Protein AF-A0A538U4P3-F1 (afdb_monomer_lite)

pLDDT: mean 78.27, std 18.74, range [28.69, 96.06]

Foldseek 3Di:
DDPDPPDDDFAEEEAADDDDDVVVVVDDHQYQDDPDPPPPPPDDRPDADAFGKYWHFPCRLQQCPAPVHGADAPVLVVLLVVLVVLVVQCVVCPVPPVSNVVSCVVDDPVVVVVSVVNNSSSLSRLLSLQVVVDAAPDDDPNGIGIHGAHRVRRCCSRPNPRSDHDDDPVVVVVVVD

Organism: Eiseniibacteriota bacterium (NCBI:txid2212470)

Radius of gyration: 17.99 Å; chains: 1; bounding box: 44×42×48 Å

Secondary structure (DSSP, 8-state):
----S-SS---EEEE-SSS--GGGGT---EE---SS----S-PPPPSS--SEEEEEEHHHHTTTSSSSPSS--HHHHHHHHHHHHHHHHHHHGGG-HHHHHHHHTTS-HHHHHHHHHHHHHHHHHHHHHHHTTS--SEEETTTEEEEEE-HHHHHHHHHSS----PPPHHHHHHHT-

Structure (mmCIF, N/CA/C/O backbone):
data_AF-A0A538U4P3-F1
#
_entry.id   AF-A0A538U4P3-F1
#
loop_
_atom_site.group_PDB
_atom_site.id
_atom_site.type_symbol
_atom_site.label_atom_id
_atom_site.label_alt_id
_atom_site.label_comp_id
_atom_site.label_asym_id
_atom_site.label_entity_id
_atom_site.label_seq_id
_atom_site.pdbx_PDB_ins_code
_atom_site.Cartn_x
_atom_site.Cartn_y
_atom_site.Cartn_z
_atom_site.occupancy
_atom_site.B_iso_or_equiv
_atom_site.auth_seq_id
_atom_site.auth_comp_id
_atom_site.auth_asym_id
_atom_site.auth_atom_id
_atom_site.pdbx_PDB_model_num
ATOM 1 N N . MET A 1 1 ? -21.784 -15.783 22.346 1.00 28.69 1 MET A N 1
ATOM 2 C CA . MET A 1 1 ? -21.837 -16.643 21.147 1.00 28.69 1 MET A CA 1
ATOM 3 C C . MET A 1 1 ? -21.493 -15.759 19.965 1.00 28.69 1 MET A C 1
ATOM 5 O O . MET A 1 1 ? -22.276 -14.874 19.655 1.00 28.69 1 MET A O 1
ATOM 9 N N . ALA A 1 2 ? -20.282 -15.887 19.422 1.00 32.62 2 ALA A N 1
ATOM 10 C CA . ALA A 1 2 ? -19.835 -15.087 18.287 1.00 32.62 2 ALA A CA 1
ATOM 11 C C . ALA A 1 2 ? -20.497 -15.642 17.021 1.00 32.62 2 ALA A C 1
ATOM 13 O O . ALA A 1 2 ? -20.263 -16.799 16.672 1.00 32.62 2 ALA A O 1
ATOM 14 N N . GLN A 1 3 ? -21.362 -14.855 16.381 1.00 31.53 3 GLN A N 1
ATOM 15 C CA . GLN A 1 3 ? -21.828 -15.156 15.032 1.00 31.53 3 GLN A CA 1
ATOM 16 C C . GLN A 1 3 ? -20.614 -15.060 14.109 1.00 31.53 3 GLN A C 1
ATOM 18 O O . GLN A 1 3 ? -20.049 -13.986 13.911 1.00 31.53 3 GLN A O 1
ATOM 23 N N . GLY A 1 4 ? -20.160 -16.228 13.655 1.00 34.16 4 GLY A N 1
ATOM 24 C CA . GLY A 1 4 ? -19.053 -16.368 12.726 1.00 34.16 4 GLY A CA 1
ATOM 25 C C . GLY A 1 4 ? -19.352 -15.642 11.420 1.00 34.16 4 GLY A C 1
ATOM 26 O O . GLY A 1 4 ? -20.495 -15.608 10.967 1.00 34.16 4 GLY A O 1
ATOM 27 N N . LEU A 1 5 ? -18.299 -15.065 10.846 1.00 43.12 5 LEU A N 1
ATOM 28 C CA . LEU A 1 5 ? -18.223 -14.411 9.536 1.00 43.12 5 LEU A CA 1
ATOM 29 C C . LEU A 1 5 ? -18.463 -15.404 8.380 1.00 43.12 5 LEU A C 1
ATOM 31 O O . LEU A 1 5 ? -17.658 -15.496 7.458 1.00 43.12 5 LEU A O 1
ATOM 35 N N . ASP A 1 6 ? -19.545 -16.173 8.441 1.00 44.59 6 ASP A N 1
ATOM 36 C CA . ASP A 1 6 ? -19.853 -17.238 7.492 1.00 44.59 6 ASP A CA 1
ATOM 37 C C . ASP A 1 6 ? -21.142 -16.910 6.733 1.00 44.59 6 ASP A C 1
ATOM 39 O O . ASP A 1 6 ? -22.221 -17.440 6.992 1.00 44.59 6 ASP A O 1
ATOM 43 N N . ALA A 1 7 ? -21.013 -15.976 5.794 1.00 34.12 7 ALA A N 1
ATOM 44 C CA . ALA A 1 7 ? -21.870 -15.886 4.621 1.00 34.12 7 ALA A CA 1
ATOM 45 C C . ALA A 1 7 ? -21.110 -15.096 3.544 1.00 34.12 7 ALA A C 1
ATOM 47 O O . ALA A 1 7 ? -21.023 -13.875 3.610 1.00 34.12 7 ALA A O 1
ATOM 48 N N . ASP A 1 8 ? -20.546 -15.826 2.576 1.00 43.38 8 ASP A N 1
ATOM 49 C CA . ASP A 1 8 ? -19.907 -15.322 1.348 1.00 43.38 8 ASP A CA 1
ATOM 50 C C . ASP A 1 8 ? -18.458 -14.792 1.477 1.00 43.38 8 ASP A C 1
ATOM 52 O O . ASP A 1 8 ? -18.169 -13.643 1.170 1.00 43.38 8 ASP A O 1
ATOM 56 N N . ARG A 1 9 ? -17.547 -15.660 1.968 1.00 54.50 9 ARG A N 1
ATOM 57 C CA . ARG A 1 9 ? -16.058 -15.573 2.026 1.00 54.50 9 ARG A CA 1
ATOM 58 C C . ARG A 1 9 ? -15.421 -14.221 1.648 1.00 54.50 9 ARG A C 1
ATOM 60 O O . ARG A 1 9 ? -14.557 -14.156 0.769 1.00 54.50 9 ARG A O 1
ATOM 67 N N . ALA A 1 10 ? -15.781 -13.146 2.340 1.00 63.34 10 ALA A N 1
ATOM 68 C CA . ALA A 1 10 ? -15.086 -11.880 2.191 1.00 63.34 10 ALA A CA 1
ATOM 69 C C . ALA A 1 10 ? -13.623 -12.096 2.599 1.00 63.34 10 ALA A C 1
ATOM 71 O O . ALA A 1 10 ? -13.356 -12.678 3.655 1.00 63.34 10 ALA A O 1
ATOM 72 N N . ARG A 1 11 ? -12.669 -11.674 1.760 1.00 80.62 11 ARG A N 1
ATOM 73 C CA . ARG A 1 11 ? -11.246 -11.769 2.107 1.00 80.62 11 ARG A CA 1
ATOM 74 C C . ARG A 1 11 ? -10.998 -10.978 3.383 1.00 80.62 11 ARG A C 1
ATOM 76 O O . ARG A 1 11 ? -11.432 -9.832 3.501 1.00 80.62 11 ARG A O 1
ATOM 83 N N . VAL A 1 12 ? -10.336 -11.609 4.347 1.00 85.00 12 VAL A N 1
ATOM 84 C CA . VAL A 1 12 ? -10.032 -10.989 5.634 1.00 85.00 12 VAL A CA 1
ATOM 85 C C . VAL A 1 12 ? -8.565 -10.616 5.653 1.00 85.00 12 VAL A C 1
ATOM 87 O O . VAL A 1 12 ? -7.695 -11.484 5.609 1.00 85.00 12 VAL A O 1
ATOM 90 N N . HIS A 1 13 ? -8.306 -9.321 5.764 1.00 86.94 13 HIS A N 1
ATOM 91 C CA . HIS A 1 13 ? -6.975 -8.752 5.812 1.00 86.94 13 HIS A CA 1
ATOM 92 C C . HIS A 1 13 ? -6.634 -8.297 7.227 1.00 86.94 13 HIS A C 1
ATOM 94 O O . HIS A 1 13 ? -7.474 -7.723 7.918 1.00 86.94 13 HIS A O 1
ATOM 100 N N . LEU A 1 14 ? -5.391 -8.511 7.659 1.00 86.06 14 LEU A N 1
ATOM 101 C CA . LEU A 1 14 ? -4.938 -8.140 8.998 1.00 86.06 14 LEU A CA 1
ATOM 102 C C . LEU A 1 14 ? -3.597 -7.392 8.968 1.00 86.06 14 LEU A C 1
ATOM 104 O O . LEU A 1 14 ? -2.598 -7.868 8.424 1.00 86.06 14 LEU A O 1
ATOM 108 N N . SER A 1 15 ? -3.562 -6.244 9.643 1.00 85.69 15 SER A N 1
ATOM 109 C CA . SER A 1 15 ? -2.360 -5.463 9.944 1.00 85.69 15 SER A CA 1
ATOM 110 C C . SER A 1 15 ? -2.400 -5.038 11.409 1.00 85.69 15 SER A C 1
ATOM 112 O O . SER A 1 15 ? -3.245 -4.242 11.798 1.00 85.69 15 SER A O 1
ATOM 114 N N . TYR A 1 16 ? -1.508 -5.559 12.251 1.00 83.94 16 TYR A N 1
ATOM 115 C CA . TYR A 1 16 ? -1.463 -5.180 13.666 1.00 83.94 16 TYR A CA 1
ATOM 116 C C . TYR A 1 16 ? -0.039 -4.995 14.175 1.00 83.94 16 TYR A C 1
ATOM 118 O O . TYR A 1 16 ? 0.918 -5.582 13.661 1.00 83.94 16 TYR A O 1
ATOM 126 N N . PHE A 1 17 ? 0.079 -4.191 15.224 1.00 79.62 17 PHE A N 1
ATOM 127 C CA . PHE A 1 17 ? 1.309 -4.005 15.971 1.00 79.62 17 PHE A CA 1
ATOM 128 C C . PHE A 1 17 ? 1.494 -5.123 17.007 1.00 79.62 17 PHE A C 1
ATOM 130 O O . PHE A 1 17 ? 0.680 -5.289 17.914 1.00 79.62 17 PHE A O 1
ATOM 137 N N . GLY A 1 18 ? 2.574 -5.899 16.886 1.00 74.94 18 GLY A N 1
ATOM 138 C CA . GLY A 1 18 ? 2.934 -6.938 17.853 1.00 74.94 18 GLY A CA 1
ATOM 139 C C . GLY A 1 18 ? 3.581 -8.173 17.226 1.00 74.94 18 GLY A C 1
ATOM 140 O O . GLY A 1 18 ? 3.644 -8.326 16.010 1.00 74.94 18 GLY A O 1
ATOM 141 N N . ARG A 1 19 ? 4.068 -9.085 18.079 1.00 70.00 19 ARG A N 1
ATOM 142 C CA . ARG A 1 19 ? 4.759 -10.327 17.663 1.00 70.00 19 ARG A CA 1
ATOM 143 C C . ARG A 1 19 ? 3.899 -11.586 17.743 1.00 70.00 19 ARG A C 1
ATOM 145 O O . ARG A 1 19 ? 4.417 -12.680 17.517 1.00 70.00 19 ARG A O 1
ATOM 152 N N . GLY A 1 20 ? 2.617 -11.449 18.099 1.00 71.31 20 GLY A N 1
ATOM 153 C CA . GLY A 1 20 ? 1.673 -12.567 18.069 1.00 71.31 20 GLY A CA 1
ATOM 154 C C . GLY A 1 20 ? 1.685 -13.244 16.697 1.00 71.31 20 GLY A C 1
ATOM 155 O O . GLY A 1 20 ? 2.160 -12.664 15.726 1.00 71.31 20 GLY A O 1
ATOM 156 N N . ARG A 1 21 ? 1.199 -14.473 16.593 1.00 72.88 21 ARG A N 1
ATOM 157 C CA . ARG A 1 21 ? 0.971 -15.130 15.302 1.00 72.88 21 ARG A CA 1
ATOM 158 C C . ARG A 1 21 ? -0.476 -15.614 15.306 1.00 72.88 21 ARG A C 1
ATOM 160 O O . ARG A 1 21 ? -0.739 -16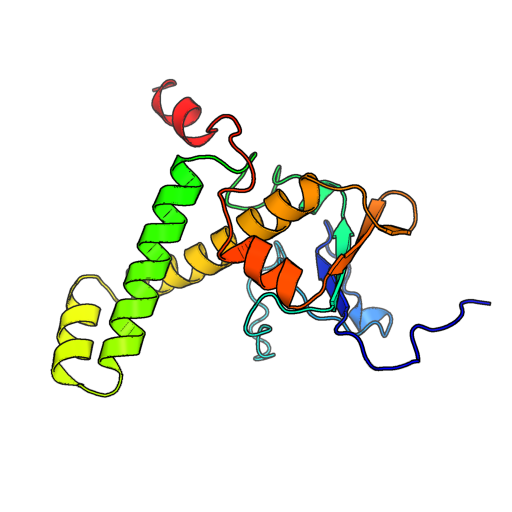.558 16.052 1.00 72.88 21 ARG A O 1
ATOM 167 N N . PRO A 1 22 ? -1.409 -14.954 14.593 1.00 75.19 22 PRO A N 1
ATOM 168 C CA . PRO A 1 22 ? -2.825 -15.335 14.571 1.00 75.19 22 PRO A CA 1
ATOM 169 C C . PRO A 1 22 ? -3.026 -16.812 14.218 1.00 75.19 22 PRO A C 1
ATOM 171 O O . PRO A 1 22 ? -3.898 -17.477 14.768 1.00 75.19 22 PRO A O 1
ATOM 174 N N . GLU A 1 23 ? -2.129 -17.355 13.397 1.00 76.94 23 GLU A N 1
ATOM 175 C CA . GLU A 1 23 ? -2.127 -18.742 12.946 1.00 76.94 23 GLU A CA 1
ATOM 176 C C . GLU A 1 23 ? -1.969 -19.725 14.119 1.00 76.94 23 GLU A C 1
ATOM 178 O O . GLU A 1 23 ? -2.543 -20.810 14.101 1.00 76.94 23 GLU A O 1
ATOM 183 N N . ARG A 1 24 ? -1.261 -19.335 15.196 1.00 78.31 24 ARG A N 1
ATOM 184 C CA . ARG A 1 24 ? -1.146 -20.148 16.426 1.00 78.31 24 ARG A CA 1
ATOM 185 C C . ARG A 1 24 ? -2.471 -20.299 17.171 1.00 78.31 24 ARG A C 1
ATOM 187 O O . ARG A 1 24 ? -2.586 -21.178 18.018 1.00 78.31 24 ARG A O 1
ATOM 194 N N . TYR A 1 25 ? -3.440 -19.444 16.867 1.00 78.50 25 TYR A N 1
ATOM 195 C CA . TYR A 1 25 ? -4.781 -19.451 17.440 1.00 78.50 25 TYR A CA 1
ATOM 196 C C . TYR A 1 25 ? -5.833 -19.953 16.435 1.00 78.50 25 TYR A C 1
ATOM 198 O O . TYR A 1 25 ? -7.024 -19.814 16.691 1.00 78.50 25 TYR A O 1
ATOM 206 N N . GLY A 1 26 ? -5.412 -20.519 15.294 1.00 75.94 26 GLY A N 1
ATOM 207 C CA . GLY A 1 26 ? -6.315 -21.018 14.249 1.00 75.94 26 GLY A CA 1
ATOM 208 C C . GLY A 1 26 ? -6.974 -19.925 13.400 1.00 75.94 26 GLY A C 1
ATOM 209 O O . GLY A 1 26 ? -7.963 -20.190 12.724 1.00 75.94 26 GLY A O 1
ATOM 210 N N . ILE A 1 27 ? -6.454 -18.693 13.438 1.00 76.38 27 ILE A N 1
ATOM 211 C CA . ILE A 1 27 ? -6.981 -17.561 12.671 1.00 76.38 27 ILE A CA 1
ATOM 212 C C . ILE A 1 27 ? -6.228 -17.473 11.339 1.00 76.38 27 ILE A C 1
ATOM 214 O O . ILE A 1 27 ? -5.016 -17.250 11.322 1.00 76.38 27 ILE A O 1
ATOM 218 N N . HIS A 1 28 ? -6.954 -17.620 10.231 1.00 77.00 28 HIS A N 1
ATOM 219 C CA . HIS A 1 28 ? -6.420 -17.536 8.870 1.00 77.00 28 HIS A CA 1
ATOM 220 C C . HIS A 1 28 ? -6.823 -16.208 8.221 1.00 77.00 28 HIS A C 1
ATOM 222 O O . HIS A 1 28 ? -8.011 -15.930 8.080 1.00 77.00 28 HIS A O 1
ATOM 228 N N . VAL A 1 29 ? -5.833 -15.390 7.854 1.00 77.81 29 VAL A N 1
ATOM 229 C CA . VAL A 1 29 ? -6.015 -14.037 7.302 1.00 77.81 29 VAL A CA 1
ATOM 230 C C . VAL A 1 29 ? -4.887 -13.678 6.338 1.00 77.81 29 VAL A C 1
ATOM 232 O O . VAL A 1 29 ? -3.760 -14.155 6.480 1.00 77.81 29 VAL A O 1
ATOM 235 N N . ASP A 1 30 ? -5.176 -12.768 5.415 1.00 77.31 30 ASP A N 1
ATOM 236 C CA . ASP A 1 30 ? -4.206 -12.170 4.507 1.00 77.31 30 ASP A CA 1
ATOM 237 C C . ASP A 1 30 ? -3.441 -11.043 5.221 1.00 77.31 30 ASP A C 1
ATOM 239 O O . ASP A 1 30 ? -4.014 -10.032 5.635 1.00 77.31 30 ASP A O 1
ATOM 243 N N . ARG A 1 31 ? -2.124 -11.189 5.396 1.00 74.38 31 ARG A N 1
ATOM 244 C CA . ARG A 1 31 ? -1.311 -10.183 6.104 1.00 74.38 31 ARG A CA 1
ATOM 245 C C . ARG A 1 31 ? -0.863 -9.079 5.147 1.00 74.38 31 ARG A C 1
ATOM 247 O O . ARG A 1 31 ? -0.217 -9.369 4.146 1.00 74.38 31 ARG A O 1
ATOM 254 N N . LEU A 1 32 ? -1.174 -7.825 5.487 1.00 68.88 32 LEU A N 1
ATOM 255 C CA . LEU A 1 32 ? -0.843 -6.658 4.653 1.00 68.88 32 LEU A CA 1
ATOM 256 C C . LEU A 1 32 ? 0.579 -6.157 4.909 1.00 68.88 32 LEU A C 1
ATOM 258 O O . LEU A 1 32 ? 1.398 -6.128 4.001 1.00 68.88 32 LEU A O 1
ATOM 262 N N . ASP A 1 33 ? 0.893 -5.828 6.165 1.00 63.38 33 ASP A N 1
ATOM 263 C CA . ASP A 1 33 ? 2.163 -5.206 6.537 1.00 63.38 33 ASP A CA 1
ATOM 264 C C . ASP A 1 33 ? 2.622 -5.758 7.885 1.00 63.38 33 ASP A C 1
ATOM 266 O O . ASP A 1 33 ? 2.161 -5.335 8.947 1.00 63.38 33 ASP A O 1
ATOM 270 N N . THR A 1 34 ? 3.530 -6.727 7.880 1.00 52.91 34 THR A N 1
ATOM 271 C CA . THR A 1 34 ? 4.216 -7.116 9.112 1.00 52.91 34 THR A CA 1
ATOM 272 C C . THR A 1 34 ? 5.534 -6.365 9.198 1.00 52.91 34 THR A C 1
ATOM 274 O O . THR A 1 34 ? 6.320 -6.394 8.257 1.00 52.91 34 THR A O 1
ATOM 277 N N . GLN A 1 35 ? 5.840 -5.772 10.359 1.00 47.62 35 GLN A N 1
ATOM 278 C CA . GLN A 1 35 ? 7.222 -5.385 10.697 1.00 47.62 35 GLN A CA 1
ATOM 279 C C . GLN A 1 35 ? 8.178 -6.591 10.694 1.00 47.62 35 GLN A C 1
ATOM 281 O O . GLN A 1 35 ? 9.397 -6.437 10.720 1.00 47.62 35 GLN A O 1
ATOM 286 N N . GLN A 1 36 ? 7.625 -7.804 10.696 1.00 41.53 36 GLN A N 1
ATOM 287 C CA . GLN A 1 36 ? 8.379 -9.031 10.545 1.00 41.53 36 GLN A CA 1
ATOM 288 C C . GLN A 1 36 ? 8.970 -9.089 9.126 1.00 41.53 36 GLN A C 1
ATOM 290 O O . GLN A 1 36 ? 8.240 -8.808 8.169 1.00 41.53 36 GLN A O 1
ATOM 295 N N . PRO A 1 37 ? 10.264 -9.437 8.973 1.00 38.28 37 PRO A N 1
ATOM 296 C CA . PRO A 1 37 ? 10.839 -9.698 7.660 1.00 38.28 37 PRO A CA 1
ATOM 297 C C . PRO A 1 37 ? 9.945 -10.683 6.916 1.00 38.28 37 PRO A C 1
ATOM 299 O O . PRO A 1 37 ? 9.337 -11.548 7.551 1.00 38.28 37 PRO A O 1
ATOM 302 N N . ALA A 1 38 ? 9.852 -10.494 5.595 1.00 44.19 38 ALA A N 1
ATOM 303 C CA . ALA A 1 38 ? 9.105 -11.357 4.692 1.00 44.19 38 ALA A CA 1
ATOM 304 C C . ALA A 1 38 ? 9.244 -12.803 5.161 1.00 44.19 38 ALA A C 1
ATOM 306 O O . ALA A 1 38 ? 10.359 -13.324 5.183 1.00 44.19 38 ALA A O 1
ATOM 307 N N . ASP A 1 39 ? 8.145 -13.410 5.604 1.00 39.06 39 ASP A N 1
ATOM 308 C CA . ASP A 1 39 ? 8.169 -14.831 5.886 1.00 39.06 39 ASP A CA 1
ATOM 309 C C . ASP A 1 39 ? 8.589 -15.515 4.578 1.00 39.06 39 ASP A C 1
ATOM 311 O O . ASP A 1 39 ? 7.918 -15.401 3.552 1.00 39.06 39 ASP A O 1
ATOM 315 N N . THR A 1 40 ? 9.768 -16.134 4.589 1.00 38.91 40 THR A N 1
ATOM 316 C CA . THR A 1 40 ? 10.333 -16.883 3.465 1.00 38.91 40 THR A CA 1
ATOM 317 C C . THR A 1 40 ? 9.573 -18.186 3.212 1.00 38.91 40 THR A C 1
ATOM 319 O O . THR A 1 40 ? 9.960 -18.941 2.325 1.00 38.91 40 THR A O 1
ATOM 322 N N . SER A 1 41 ? 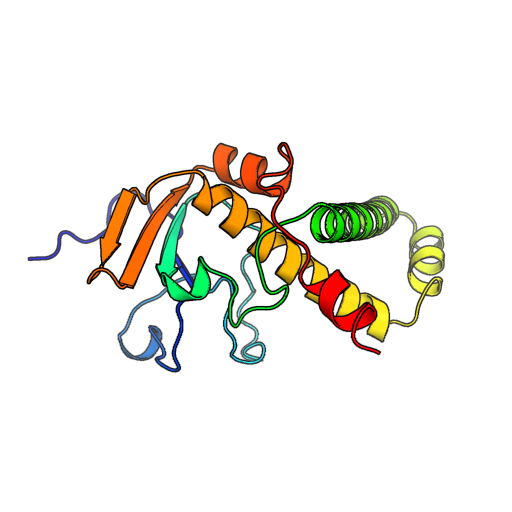8.472 -18.445 3.929 1.00 39.34 41 SER A N 1
ATOM 323 C CA . SER A 1 41 ? 7.602 -19.621 3.788 1.00 39.34 41 SER A CA 1
ATOM 324 C C . SER A 1 41 ? 6.922 -19.790 2.428 1.00 39.34 41 SER A C 1
ATOM 326 O O . SER A 1 41 ? 6.152 -20.732 2.256 1.00 39.34 41 SER A O 1
ATOM 328 N N . GLY A 1 42 ? 7.186 -18.929 1.441 1.00 35.38 42 GLY A N 1
ATOM 329 C CA . GLY A 1 42 ? 6.665 -19.107 0.085 1.00 35.38 42 GLY A CA 1
ATOM 330 C C . GLY A 1 42 ? 5.143 -18.968 -0.013 1.00 35.38 42 GLY A C 1
ATOM 331 O O . GLY A 1 42 ? 4.577 -19.285 -1.057 1.00 35.38 42 GLY A O 1
ATOM 332 N N . VAL A 1 43 ? 4.479 -18.475 1.041 1.00 37.84 43 VAL A N 1
ATOM 333 C CA . VAL A 1 43 ? 3.066 -18.097 0.985 1.00 37.84 43 VAL A CA 1
ATOM 334 C C . VAL A 1 43 ? 2.953 -16.905 0.031 1.00 37.84 43 VAL A C 1
ATOM 336 O O . VAL A 1 43 ? 3.601 -15.878 0.269 1.00 37.84 43 VAL A O 1
ATOM 339 N N . PRO A 1 44 ? 2.184 -17.014 -1.068 1.00 36.91 44 PRO A N 1
ATOM 340 C CA . PRO A 1 44 ? 1.985 -15.902 -1.982 1.00 36.91 44 PRO A CA 1
ATOM 341 C C . PRO A 1 44 ? 1.445 -14.709 -1.198 1.00 36.91 44 PRO A C 1
ATOM 343 O O . PRO A 1 44 ? 0.393 -14.807 -0.568 1.00 36.91 44 PRO A O 1
ATOM 346 N N . ARG A 1 45 ? 2.159 -13.579 -1.224 1.00 46.75 45 ARG A N 1
ATOM 347 C CA . ARG A 1 45 ? 1.571 -12.323 -0.755 1.00 46.75 45 ARG A CA 1
ATOM 348 C C . ARG A 1 45 ? 0.321 -12.051 -1.595 1.00 46.75 45 ARG A C 1
ATOM 350 O O . ARG A 1 45 ? 0.385 -12.279 -2.811 1.00 46.75 45 ARG A O 1
ATOM 357 N N . PRO A 1 46 ? -0.782 -11.578 -0.993 1.00 45.19 46 PRO A N 1
ATOM 358 C CA . PRO A 1 46 ? -1.946 -11.157 -1.753 1.00 45.19 46 PRO A CA 1
ATOM 359 C C . PRO A 1 46 ? -1.499 -10.216 -2.869 1.00 45.19 46 PRO A C 1
ATOM 361 O O . PRO A 1 46 ? -0.764 -9.253 -2.640 1.00 45.19 46 PRO A O 1
ATOM 364 N N . ARG A 1 47 ? -1.881 -10.550 -4.101 1.00 52.56 47 ARG A N 1
ATOM 365 C CA . ARG A 1 47 ? -1.698 -9.658 -5.240 1.00 52.56 47 ARG A CA 1
ATOM 366 C C . ARG A 1 47 ? -2.772 -8.581 -5.117 1.00 52.56 47 ARG A C 1
ATOM 368 O O . ARG A 1 47 ? -3.906 -8.849 -5.477 1.00 52.56 47 ARG A O 1
ATOM 375 N N . GLY A 1 48 ? -2.398 -7.404 -4.623 1.00 64.38 48 GLY A N 1
ATOM 376 C CA . GLY A 1 48 ? -3.253 -6.215 -4.623 1.00 64.38 48 GLY A CA 1
ATOM 377 C C . GLY A 1 48 ? -4.071 -5.980 -3.349 1.00 64.38 48 GLY A C 1
ATOM 378 O O . GLY A 1 48 ? -4.311 -6.886 -2.551 1.00 64.38 48 GLY A O 1
ATOM 379 N N . TYR A 1 49 ? -4.465 -4.716 -3.168 1.00 77.62 49 TYR A N 1
ATOM 380 C CA . TYR A 1 49 ? -5.519 -4.309 -2.241 1.00 77.62 49 TYR A CA 1
ATOM 381 C C . TYR A 1 49 ? -6.848 -4.474 -2.975 1.00 77.62 49 TYR A C 1
ATOM 383 O O . TYR A 1 49 ? -7.140 -3.690 -3.878 1.00 77.62 49 TYR A O 1
ATOM 391 N N . ASP A 1 50 ? -7.618 -5.487 -2.592 1.00 83.94 50 ASP A N 1
ATOM 392 C CA . ASP A 1 50 ? -8.924 -5.814 -3.176 1.00 83.94 50 ASP A CA 1
ATOM 393 C C . ASP A 1 50 ? -10.054 -5.509 -2.174 1.00 83.94 50 ASP A C 1
ATOM 395 O O . ASP A 1 50 ? -9.811 -5.129 -1.023 1.00 83.94 50 ASP A O 1
ATOM 399 N N . GLY A 1 51 ? -11.309 -5.685 -2.580 1.00 87.12 51 GLY A N 1
ATOM 400 C CA . GLY A 1 51 ? -12.439 -5.654 -1.664 1.00 87.12 51 GLY A CA 1
ATOM 401 C C . GLY A 1 51 ? -12.350 -6.752 -0.595 1.00 87.12 51 GLY A C 1
ATOM 402 O O . GLY A 1 51 ? -11.957 -7.889 -0.861 1.00 87.12 51 GLY A O 1
ATOM 403 N N . GLY A 1 52 ? -12.723 -6.413 0.638 1.00 90.56 52 GLY A N 1
ATOM 404 C CA . GLY A 1 52 ? -12.627 -7.308 1.785 1.00 90.56 52 GLY A CA 1
ATOM 405 C C . GLY A 1 52 ? -12.875 -6.620 3.125 1.00 90.56 52 GLY A C 1
ATOM 406 O O . GLY A 1 52 ? -13.284 -5.458 3.199 1.00 90.56 52 GLY A O 1
ATOM 407 N N . VAL A 1 53 ? -12.616 -7.358 4.203 1.00 91.81 53 VAL A N 1
ATOM 408 C CA . VAL A 1 53 ? -12.684 -6.864 5.581 1.00 91.81 53 VAL A CA 1
ATOM 409 C C . VAL A 1 53 ? -11.271 -6.684 6.113 1.00 91.81 53 VAL A C 1
ATOM 411 O O . VAL A 1 53 ? -10.502 -7.636 6.215 1.00 91.81 53 VAL A O 1
ATOM 414 N N . TYR A 1 54 ? -10.935 -5.455 6.469 1.00 92.06 54 TYR A N 1
ATOM 415 C CA . TYR A 1 54 ? -9.612 -5.035 6.892 1.00 92.06 54 TYR A CA 1
ATOM 416 C C . TYR A 1 54 ? -9.600 -4.782 8.395 1.00 92.06 54 TYR A C 1
ATOM 418 O O . TYR A 1 54 ? -10.248 -3.860 8.879 1.00 92.06 54 TYR A O 1
ATOM 426 N N . PHE A 1 55 ? -8.824 -5.578 9.120 1.00 92.00 55 PHE A N 1
ATOM 427 C CA . PHE A 1 55 ? -8.537 -5.410 10.538 1.00 92.00 55 PHE A CA 1
ATOM 428 C C . PHE A 1 55 ? -7.192 -4.701 10.676 1.00 92.00 55 PHE A C 1
ATOM 430 O O . PHE A 1 55 ? -6.142 -5.278 10.382 1.00 92.00 55 PHE A O 1
ATOM 437 N N . ILE A 1 56 ? -7.204 -3.441 11.102 1.00 90.06 56 ILE A N 1
ATOM 438 C CA . ILE A 1 56 ? -6.002 -2.609 11.184 1.00 90.06 56 ILE A CA 1
ATOM 439 C C . ILE A 1 56 ? -5.854 -2.085 12.606 1.00 90.06 56 ILE A C 1
ATOM 441 O O . ILE A 1 56 ? -6.730 -1.385 13.103 1.00 90.06 56 ILE A O 1
ATOM 445 N N . SER A 1 57 ? -4.744 -2.387 13.282 1.00 89.06 57 SER A N 1
ATOM 446 C CA . SER A 1 57 ? -4.513 -1.814 14.606 1.00 89.06 57 SER A CA 1
ATOM 447 C C . SER A 1 57 ? -4.382 -0.299 14.525 1.00 89.06 57 SER A C 1
ATOM 449 O O . SER A 1 57 ? -3.771 0.212 13.585 1.00 89.06 57 SER A O 1
ATOM 451 N N . ALA A 1 58 ? -4.862 0.426 15.536 1.00 87.00 58 ALA A N 1
ATOM 452 C CA . ALA A 1 58 ? -4.759 1.889 15.574 1.00 87.00 58 ALA A CA 1
ATOM 453 C C . ALA A 1 58 ? -3.310 2.373 15.330 1.00 87.00 58 ALA A C 1
ATOM 455 O O . ALA A 1 58 ? -3.066 3.287 14.542 1.00 87.00 58 ALA A O 1
ATOM 456 N N . THR A 1 59 ? -2.329 1.664 15.902 1.00 84.44 59 THR A N 1
ATOM 457 C CA . THR A 1 59 ? -0.887 1.907 15.709 1.00 84.44 59 THR A CA 1
ATOM 458 C C . THR A 1 59 ? -0.369 1.631 14.296 1.00 84.44 59 THR A C 1
ATOM 460 O O . THR A 1 59 ? 0.657 2.179 13.930 1.00 84.44 59 THR A O 1
ATOM 463 N N . ASN A 1 60 ? -1.015 0.775 13.501 1.00 84.38 60 ASN A N 1
ATOM 464 C CA . ASN A 1 60 ? -0.607 0.523 12.114 1.00 84.38 60 ASN A CA 1
ATOM 465 C C . ASN A 1 60 ? -1.361 1.433 11.139 1.00 84.38 60 ASN A C 1
ATOM 467 O O . ASN A 1 60 ? -0.826 1.758 10.073 1.00 84.38 60 ASN A O 1
ATOM 471 N N . LEU A 1 61 ? -2.575 1.868 11.505 1.00 83.94 61 LEU A N 1
ATOM 472 C CA . LEU A 1 61 ? -3.322 2.886 10.771 1.00 83.94 61 LEU A CA 1
ATOM 473 C C . LEU A 1 61 ? -2.592 4.234 10.817 1.00 83.94 61 LEU A C 1
ATOM 475 O O . LEU A 1 61 ? -2.551 4.936 9.807 1.00 83.94 61 LEU A O 1
ATOM 479 N N . GLN A 1 62 ? -1.970 4.568 11.951 1.00 76.69 62 GLN A N 1
ATOM 480 C CA . GLN A 1 62 ? -1.046 5.695 12.075 1.00 76.69 62 GLN A CA 1
ATOM 481 C C . GLN A 1 62 ? 0.390 5.228 11.796 1.00 76.69 62 GLN A C 1
ATOM 483 O O . GLN A 1 62 ? 0.934 4.444 12.560 1.00 76.69 62 GLN A O 1
ATOM 488 N N . PRO A 1 63 ? 1.063 5.677 10.731 1.00 65.44 63 PRO A N 1
ATOM 489 C CA . PRO A 1 63 ? 2.381 5.164 10.351 1.00 65.44 63 PRO A CA 1
ATOM 490 C C . PRO A 1 63 ? 3.513 5.750 11.222 1.00 65.44 63 PRO A C 1
ATOM 492 O O . PRO A 1 63 ? 4.425 6.398 10.719 1.00 65.44 63 PRO A O 1
ATOM 495 N N . VAL A 1 64 ? 3.469 5.530 12.539 1.00 65.06 64 VAL A N 1
ATOM 496 C CA . VAL A 1 64 ? 4.520 5.966 13.480 1.00 65.06 64 VAL A CA 1
ATOM 497 C C . VAL A 1 64 ? 5.726 5.022 13.429 1.00 65.06 64 VAL A C 1
ATOM 499 O O . VAL A 1 64 ? 6.862 5.445 13.601 1.00 65.06 64 VAL A O 1
ATOM 502 N N . VAL A 1 65 ? 5.485 3.735 13.154 1.00 60.53 65 VAL A N 1
ATOM 503 C CA . VAL A 1 65 ? 6.503 2.664 13.177 1.00 60.53 65 VAL A CA 1
ATOM 504 C C . VAL A 1 65 ? 6.642 1.916 11.845 1.00 60.53 65 VAL A C 1
ATOM 506 O O . VAL A 1 65 ? 7.398 0.949 11.739 1.00 60.53 65 VAL A O 1
ATOM 509 N N . LEU A 1 66 ? 5.884 2.328 10.828 1.00 66.81 66 LEU A N 1
ATOM 510 C CA . LEU A 1 66 ? 5.881 1.719 9.499 1.00 66.81 66 LEU A CA 1
ATOM 511 C C . LEU A 1 66 ? 6.595 2.636 8.504 1.00 66.81 66 LEU A C 1
ATOM 513 O O . LEU A 1 66 ? 6.616 3.848 8.676 1.00 66.81 66 LEU A O 1
ATOM 517 N N . THR A 1 67 ? 7.185 2.045 7.466 1.00 70.88 67 THR A N 1
ATOM 518 C CA . THR A 1 67 ? 7.802 2.780 6.354 1.00 70.88 67 THR A CA 1
ATOM 519 C C . THR A 1 67 ? 6.866 2.737 5.144 1.00 70.88 67 THR A C 1
ATOM 521 O O . THR A 1 67 ? 6.419 1.636 4.818 1.00 70.88 67 THR A O 1
ATOM 524 N N . PRO A 1 68 ? 6.615 3.860 4.447 1.00 78.56 68 PRO A N 1
ATOM 525 C CA . PRO A 1 68 ? 7.007 5.224 4.819 1.00 78.56 68 PRO A CA 1
ATOM 526 C C . PRO A 1 68 ? 6.304 5.703 6.100 1.00 78.56 68 PRO A C 1
ATOM 528 O O . PRO A 1 68 ? 5.173 5.300 6.377 1.00 78.56 68 PRO A O 1
ATOM 531 N N . ALA A 1 69 ? 7.007 6.526 6.882 1.00 81.31 69 ALA A N 1
ATOM 532 C CA . ALA A 1 69 ? 6.531 7.027 8.168 1.00 81.31 69 ALA A CA 1
ATOM 533 C C . ALA A 1 69 ? 5.806 8.369 8.013 1.00 81.31 69 ALA A C 1
ATOM 535 O O . ALA A 1 69 ? 6.130 9.168 7.131 1.00 81.31 69 ALA A O 1
ATOM 536 N N . GLY A 1 70 ? 4.870 8.639 8.919 1.00 83.38 70 GLY A N 1
ATOM 537 C CA . GLY A 1 70 ? 4.098 9.879 8.928 1.00 83.38 70 GLY A CA 1
ATOM 538 C C . GLY A 1 70 ? 2.962 9.930 7.897 1.00 83.38 70 GLY A C 1
ATOM 539 O O . GLY A 1 70 ? 2.749 8.982 7.137 1.00 83.38 70 GLY A O 1
ATOM 540 N N . PRO A 1 71 ? 2.183 11.022 7.910 1.00 88.25 71 PRO A N 1
ATOM 541 C CA . PRO A 1 71 ? 1.005 11.163 7.065 1.00 88.25 71 PRO A CA 1
ATOM 542 C C . PRO A 1 71 ? 1.366 11.131 5.578 1.00 88.25 71 PRO A C 1
ATOM 544 O O . PRO A 1 71 ? 2.491 11.457 5.179 1.00 88.25 71 PRO A O 1
ATOM 547 N N . TRP A 1 72 ? 0.397 10.733 4.751 1.00 92.25 72 TRP A N 1
ATOM 548 C CA . TRP A 1 72 ? 0.588 10.784 3.305 1.00 92.25 72 TRP A CA 1
ATOM 549 C C . TRP A 1 72 ? 0.708 12.238 2.848 1.00 92.25 72 TRP A C 1
ATOM 551 O O . TRP A 1 7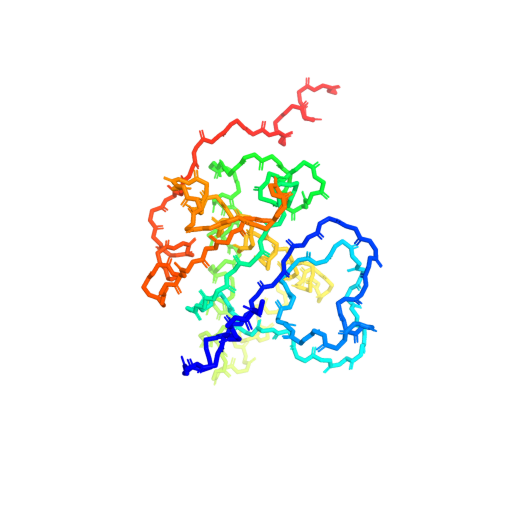2 ? 0.087 13.129 3.424 1.00 92.25 72 TRP A O 1
ATOM 561 N N . ASN A 1 73 ? 1.567 12.482 1.861 1.00 92.25 73 ASN A N 1
ATOM 562 C CA . ASN A 1 73 ? 1.930 13.822 1.415 1.00 92.25 73 ASN A CA 1
ATOM 563 C C . ASN A 1 73 ? 2.363 13.803 -0.057 1.00 92.25 73 ASN A C 1
ATOM 565 O O . ASN A 1 73 ? 2.572 12.739 -0.646 1.00 92.25 73 ASN A O 1
ATOM 569 N N . ARG A 1 74 ? 2.564 14.989 -0.638 1.00 92.44 74 ARG A N 1
ATOM 570 C CA . ARG A 1 74 ? 2.942 15.148 -2.054 1.00 92.44 74 ARG A CA 1
ATOM 571 C C . ARG A 1 74 ? 4.252 14.465 -2.445 1.00 92.44 74 ARG A C 1
ATOM 573 O O . ARG A 1 74 ? 4.372 14.027 -3.583 1.00 92.44 74 ARG A O 1
ATOM 580 N N . GLN A 1 75 ? 5.229 14.366 -1.540 1.00 91.31 75 GLN A N 1
ATOM 581 C CA . GLN A 1 75 ? 6.495 13.684 -1.838 1.00 91.31 75 GLN A CA 1
ATOM 582 C C . GLN A 1 75 ? 6.272 12.172 -1.961 1.00 91.31 75 GLN A C 1
ATOM 584 O O . GLN A 1 75 ? 6.753 11.558 -2.910 1.00 91.31 75 GLN A O 1
ATOM 589 N N . TYR A 1 76 ? 5.490 11.577 -1.054 1.00 93.00 76 TYR A N 1
ATOM 590 C CA . TYR A 1 76 ? 5.101 10.169 -1.165 1.00 93.00 76 TYR A CA 1
ATOM 591 C C . TYR A 1 76 ? 4.218 9.901 -2.385 1.00 93.00 76 TYR A C 1
ATOM 593 O O . TYR A 1 76 ? 4.436 8.899 -3.062 1.00 93.00 76 TYR A O 1
ATOM 601 N N . GLU A 1 77 ? 3.293 10.805 -2.719 1.00 95.38 77 GLU A N 1
ATOM 602 C CA . GLU A 1 77 ? 2.497 10.694 -3.946 1.00 95.38 77 GLU A CA 1
ATOM 603 C C . GLU A 1 77 ? 3.392 10.725 -5.193 1.00 95.38 77 GLU A C 1
ATOM 605 O O . GLU A 1 77 ? 3.261 9.859 -6.050 1.00 95.38 77 GLU A O 1
ATOM 610 N N . ALA A 1 78 ? 4.358 11.645 -5.279 1.00 94.00 78 ALA A N 1
ATOM 611 C CA . ALA A 1 78 ? 5.284 11.708 -6.410 1.00 94.00 78 ALA A CA 1
ATOM 612 C C . ALA A 1 78 ? 6.116 10.420 -6.562 1.00 94.00 78 ALA A C 1
ATOM 614 O O . ALA A 1 78 ? 6.202 9.868 -7.660 1.00 94.00 78 ALA A O 1
ATOM 615 N N . LEU A 1 79 ? 6.672 9.903 -5.459 1.00 92.94 79 LEU A N 1
ATOM 616 C CA . LEU A 1 79 ? 7.420 8.639 -5.451 1.00 92.94 79 LEU A CA 1
ATOM 617 C C . LEU A 1 79 ? 6.541 7.452 -5.868 1.00 92.94 79 LEU A C 1
ATOM 619 O O . LEU A 1 79 ? 6.986 6.575 -6.608 1.00 92.94 79 LEU A O 1
ATOM 623 N N . TYR A 1 80 ? 5.288 7.433 -5.416 1.00 93.50 80 TYR A N 1
ATOM 624 C CA . TYR A 1 80 ? 4.317 6.405 -5.772 1.00 93.50 80 TYR A CA 1
ATOM 625 C C . TYR A 1 80 ? 3.984 6.422 -7.263 1.00 93.50 80 TYR A C 1
ATOM 627 O O . TYR A 1 80 ? 4.073 5.382 -7.913 1.00 93.50 80 TYR A O 1
ATOM 635 N N . GLN A 1 81 ? 3.683 7.593 -7.825 1.00 94.94 81 GLN A N 1
ATOM 636 C CA . GLN A 1 81 ? 3.381 7.732 -9.250 1.00 94.94 81 GLN A CA 1
ATOM 637 C C . GLN A 1 81 ? 4.588 7.377 -10.131 1.00 94.94 81 GLN A C 1
ATOM 639 O O . GLN A 1 81 ? 4.434 6.689 -11.139 1.00 94.94 81 GLN A O 1
ATOM 644 N N . GLN A 1 82 ? 5.802 7.766 -9.726 1.00 92.94 82 GLN A N 1
ATOM 645 C CA . GLN A 1 82 ? 7.028 7.379 -10.427 1.00 92.94 82 GLN A CA 1
ATOM 646 C C . GLN A 1 82 ? 7.217 5.855 -10.438 1.00 92.94 82 GLN A C 1
ATOM 648 O O . GLN A 1 82 ? 7.490 5.269 -11.485 1.00 92.94 82 GLN A O 1
ATOM 653 N N . ALA A 1 83 ? 7.052 5.201 -9.286 1.00 90.00 83 ALA A N 1
ATOM 654 C CA . ALA A 1 83 ? 7.198 3.754 -9.181 1.00 90.00 83 ALA A CA 1
ATOM 655 C C . ALA A 1 83 ? 6.106 2.994 -9.960 1.00 90.00 83 ALA A C 1
ATOM 657 O O . ALA A 1 83 ? 6.404 1.973 -10.582 1.00 90.00 83 ALA A O 1
ATOM 658 N N . LEU A 1 84 ? 4.869 3.505 -9.989 1.00 90.94 84 LEU A N 1
ATOM 659 C CA . LEU A 1 84 ? 3.798 2.960 -10.829 1.00 90.94 84 LEU A CA 1
ATOM 660 C C . LEU A 1 84 ? 4.122 3.066 -12.323 1.00 90.94 84 LEU A C 1
ATOM 662 O O . LEU A 1 84 ? 3.909 2.098 -13.050 1.00 90.94 84 LEU A O 1
ATOM 666 N N . ALA A 1 85 ? 4.658 4.200 -12.781 1.00 91.75 85 ALA A N 1
ATOM 667 C CA . ALA A 1 85 ? 5.050 4.375 -14.179 1.00 91.75 85 ALA A CA 1
ATOM 668 C C . ALA A 1 85 ? 6.116 3.349 -14.597 1.00 91.75 85 ALA A C 1
ATOM 670 O O . ALA A 1 85 ? 5.987 2.705 -15.633 1.00 91.75 85 ALA A O 1
ATOM 671 N N . MET A 1 86 ? 7.115 3.108 -13.742 1.00 88.81 86 MET A N 1
ATOM 672 C CA . MET A 1 86 ? 8.141 2.092 -13.996 1.00 88.81 86 MET A CA 1
ATOM 673 C C . MET A 1 86 ? 7.568 0.667 -14.066 1.00 88.81 86 MET A C 1
ATOM 675 O O . MET A 1 86 ? 7.981 -0.127 -14.913 1.00 88.81 86 MET A O 1
ATOM 679 N N . GLU A 1 87 ? 6.628 0.321 -13.177 1.00 87.94 87 GLU A N 1
ATOM 680 C CA . GLU A 1 87 ? 5.946 -0.981 -13.208 1.00 87.94 87 GLU A CA 1
ATOM 681 C C . GLU A 1 87 ? 5.117 -1.141 -14.491 1.00 87.94 87 GLU A C 1
ATOM 683 O O . GLU A 1 87 ? 5.162 -2.196 -15.129 1.00 87.94 87 GLU A O 1
ATOM 688 N N . HIS A 1 88 ? 4.418 -0.078 -14.898 1.00 89.00 88 HIS A N 1
ATOM 689 C CA . HIS A 1 88 ? 3.647 -0.031 -16.135 1.00 89.00 88 HIS A CA 1
ATOM 690 C C . HIS A 1 88 ? 4.534 -0.218 -17.374 1.00 89.00 88 HIS A C 1
ATOM 692 O O . HIS A 1 88 ? 4.221 -1.052 -18.221 1.00 89.00 88 HIS A O 1
ATOM 698 N N . ASP A 1 89 ? 5.662 0.488 -17.465 1.00 89.94 89 ASP A N 1
ATOM 699 C CA . ASP A 1 89 ? 6.585 0.382 -18.601 1.00 89.94 89 ASP A CA 1
ATOM 700 C C . ASP A 1 89 ? 7.168 -1.032 -18.732 1.00 89.94 89 ASP A C 1
ATOM 702 O O . ASP A 1 89 ? 7.230 -1.596 -19.829 1.00 89.94 89 ASP A O 1
ATOM 706 N N . LEU A 1 90 ? 7.531 -1.659 -17.606 1.00 86.31 90 LEU A N 1
ATOM 707 C CA . LEU A 1 90 ? 7.980 -3.054 -17.586 1.00 86.31 90 LEU A CA 1
ATOM 708 C C . LEU A 1 90 ? 6.882 -4.032 -18.018 1.00 86.31 90 LEU A C 1
ATOM 710 O O . LEU A 1 90 ? 7.178 -5.006 -18.715 1.00 86.31 90 LEU A O 1
ATOM 714 N N . ALA A 1 91 ? 5.634 -3.800 -17.603 1.00 86.00 91 ALA A N 1
ATOM 715 C CA . ALA A 1 91 ? 4.497 -4.624 -18.000 1.00 86.00 91 ALA A CA 1
ATOM 716 C C . ALA A 1 91 ? 4.185 -4.472 -19.498 1.00 86.00 91 ALA A C 1
ATOM 718 O O . ALA A 1 91 ? 3.975 -5.473 -20.183 1.00 86.00 91 ALA A O 1
ATOM 719 N N . ALA A 1 92 ? 4.229 -3.248 -20.027 1.00 88.56 92 ALA A N 1
ATOM 720 C CA . ALA A 1 92 ? 4.040 -2.967 -21.448 1.00 88.56 92 ALA A CA 1
ATOM 721 C C . ALA A 1 92 ? 5.129 -3.623 -22.316 1.00 88.56 92 ALA A C 1
ATOM 723 O O . ALA A 1 92 ? 4.847 -4.118 -23.407 1.00 88.56 92 ALA A O 1
ATOM 724 N N . ALA A 1 93 ? 6.362 -3.707 -21.808 1.00 90.94 93 ALA A N 1
ATOM 725 C CA . ALA A 1 93 ? 7.473 -4.376 -22.479 1.00 90.94 93 ALA A CA 1
ATOM 726 C C . ALA A 1 93 ? 7.451 -5.916 -22.365 1.00 90.94 93 ALA A C 1
ATOM 728 O O . ALA A 1 93 ? 8.350 -6.572 -22.887 1.00 90.94 93 ALA A O 1
ATOM 729 N N . ALA A 1 94 ? 6.460 -6.533 -21.706 1.00 84.88 94 ALA A N 1
ATOM 730 C CA . ALA A 1 94 ? 6.445 -7.983 -21.479 1.00 84.88 94 ALA A CA 1
ATOM 731 C C . ALA A 1 94 ? 6.475 -8.817 -22.777 1.00 84.88 94 ALA A C 1
ATOM 733 O O . ALA A 1 94 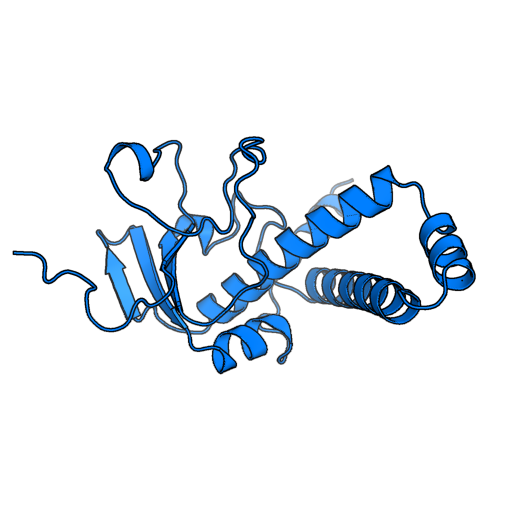? 7.027 -9.917 -22.780 1.00 84.88 94 ALA A O 1
ATOM 734 N N . GLY A 1 95 ? 5.915 -8.290 -23.872 1.00 90.19 95 GLY A N 1
ATOM 735 C CA . GLY A 1 95 ? 5.924 -8.926 -25.194 1.00 90.19 95 GLY A CA 1
ATOM 736 C C . GLY A 1 95 ? 7.168 -8.644 -26.049 1.00 90.19 95 GLY A C 1
ATOM 737 O O . GLY A 1 95 ? 7.315 -9.258 -27.102 1.00 90.19 95 GLY A O 1
ATOM 738 N N . ASP A 1 96 ? 8.061 -7.747 -25.617 1.00 94.19 96 ASP A N 1
ATOM 739 C CA . ASP A 1 96 ? 9.288 -7.376 -26.332 1.00 94.19 96 ASP A CA 1
ATOM 740 C C . ASP A 1 96 ? 10.513 -7.608 -25.426 1.00 94.19 96 ASP A C 1
ATOM 742 O O . ASP A 1 96 ? 10.869 -6.753 -24.604 1.00 94.19 96 ASP A O 1
ATOM 746 N N . PRO A 1 97 ? 11.205 -8.755 -25.579 1.00 92.75 97 PRO A N 1
ATOM 747 C CA . PRO A 1 97 ? 12.384 -9.073 -24.780 1.00 92.75 97 PRO A CA 1
ATOM 748 C C . PRO A 1 97 ? 13.499 -8.024 -24.872 1.00 92.75 97 PRO A C 1
ATOM 750 O O . PRO A 1 97 ? 14.205 -7.806 -23.887 1.00 92.75 97 PRO A O 1
ATOM 753 N N . ALA A 1 98 ? 13.660 -7.358 -26.021 1.00 94.50 98 ALA A N 1
ATOM 754 C CA . ALA A 1 98 ? 14.702 -6.357 -26.212 1.00 94.50 98 ALA A CA 1
ATOM 755 C C . ALA A 1 98 ? 14.348 -5.044 -25.503 1.00 94.50 98 ALA A C 1
ATOM 757 O O . ALA A 1 98 ? 15.210 -4.457 -24.848 1.00 94.50 98 ALA A O 1
ATOM 758 N N . ALA A 1 99 ? 13.091 -4.598 -25.584 1.00 92.19 99 ALA A N 1
ATOM 759 C CA . ALA A 1 99 ? 12.616 -3.451 -24.808 1.00 92.19 99 ALA A CA 1
ATOM 760 C C . ALA A 1 99 ? 12.705 -3.723 -23.301 1.00 92.19 99 ALA A C 1
ATOM 762 O O . ALA A 1 99 ? 13.225 -2.896 -22.551 1.00 92.19 99 ALA A O 1
ATOM 763 N N . ARG A 1 100 ? 12.295 -4.919 -22.861 1.00 90.19 100 ARG A N 1
ATOM 764 C CA . ARG A 1 100 ? 12.377 -5.320 -21.454 1.00 90.19 100 ARG A CA 1
ATOM 765 C C . ARG A 1 100 ? 13.818 -5.348 -20.944 1.00 90.19 100 ARG A C 1
ATOM 767 O O . ARG A 1 100 ? 14.076 -4.876 -19.841 1.00 90.19 100 ARG A O 1
ATOM 774 N N . ALA A 1 101 ? 14.759 -5.863 -21.736 1.00 91.06 101 ALA A N 1
ATOM 775 C CA . ALA A 1 101 ? 16.177 -5.865 -21.380 1.00 91.06 101 ALA A CA 1
ATOM 776 C C . ALA A 1 101 ? 16.745 -4.442 -21.241 1.00 91.06 101 ALA A C 1
ATOM 778 O O . ALA A 1 101 ? 17.495 -4.183 -20.303 1.00 91.06 101 ALA A O 1
ATOM 779 N N . ARG A 1 102 ? 16.355 -3.504 -22.120 1.00 93.56 102 ARG A N 1
ATOM 780 C CA . ARG A 1 102 ? 16.772 -2.093 -22.021 1.00 93.56 102 ARG A CA 1
ATOM 781 C C . ARG A 1 102 ? 16.261 -1.430 -20.745 1.00 93.56 102 ARG A C 1
ATOM 783 O O . ARG A 1 102 ? 17.041 -0.762 -20.079 1.00 93.56 102 ARG A O 1
ATOM 790 N N . LEU A 1 103 ? 14.990 -1.643 -20.395 1.00 90.88 103 LEU A N 1
ATOM 791 C CA . LEU A 1 103 ? 14.416 -1.128 -19.148 1.00 90.88 103 LEU A CA 1
ATOM 792 C C . LEU A 1 103 ? 15.150 -1.700 -17.935 1.00 90.88 103 LEU A C 1
ATOM 794 O O . LEU A 1 103 ? 15.606 -0.947 -17.082 1.00 90.88 103 LEU A O 1
ATOM 798 N N . LEU A 1 104 ? 15.345 -3.020 -17.885 1.00 89.06 104 LEU A N 1
ATOM 799 C CA . LEU A 1 104 ? 16.058 -3.650 -16.774 1.00 89.06 104 LEU A CA 1
ATOM 800 C C . LEU A 1 104 ? 17.509 -3.171 -16.648 1.00 89.06 104 LEU A C 1
ATOM 802 O O . LEU A 1 104 ? 18.000 -3.075 -15.532 1.00 89.06 104 LEU A O 1
ATOM 806 N N . ALA A 1 105 ? 18.166 -2.806 -17.751 1.00 92.88 105 ALA A N 1
ATOM 807 C CA . ALA A 1 105 ? 19.522 -2.261 -17.742 1.00 92.88 105 ALA A CA 1
ATOM 808 C C . ALA A 1 105 ? 19.626 -0.815 -17.213 1.00 92.88 105 ALA A C 1
ATOM 810 O O . ALA A 1 105 ? 20.738 -0.338 -16.996 1.00 92.88 105 ALA A O 1
ATOM 811 N N . MET A 1 106 ? 18.508 -0.108 -16.992 1.00 90.69 106 MET A N 1
ATOM 812 C CA . MET A 1 106 ? 18.523 1.273 -16.483 1.00 90.69 106 MET A CA 1
ATOM 813 C C . MET A 1 106 ? 19.015 1.388 -15.036 1.00 90.69 106 MET A C 1
ATOM 815 O O . MET A 1 106 ? 19.444 2.464 -14.627 1.00 90.69 106 MET A O 1
ATOM 819 N N . MET A 1 107 ? 18.942 0.309 -14.254 1.00 90.31 107 MET A N 1
ATOM 820 C CA . MET A 1 107 ? 19.466 0.259 -12.889 1.00 90.31 107 MET A CA 1
ATOM 821 C C . MET A 1 107 ? 19.844 -1.175 -12.492 1.00 90.31 107 MET A C 1
ATOM 823 O O . MET A 1 107 ? 19.340 -2.125 -13.092 1.00 90.31 107 MET A O 1
ATOM 827 N N . PRO A 1 108 ? 20.711 -1.354 -11.480 1.00 92.19 108 PRO A N 1
ATOM 828 C CA . PRO A 1 108 ? 21.033 -2.669 -10.933 1.00 92.19 108 PRO A CA 1
ATOM 829 C C . PRO A 1 108 ? 19.790 -3.475 -10.521 1.00 92.19 108 PRO A C 1
ATOM 831 O O . PRO A 1 108 ? 18.799 -2.923 -10.044 1.00 92.19 108 PRO A O 1
ATOM 834 N N . GLU A 1 109 ? 19.856 -4.805 -10.634 1.00 85.12 109 GLU A N 1
ATOM 835 C CA . GLU A 1 109 ? 18.761 -5.707 -10.229 1.00 85.12 109 GLU A CA 1
ATOM 836 C C . GLU A 1 109 ? 18.350 -5.509 -8.761 1.00 85.12 109 GLU A C 1
ATOM 83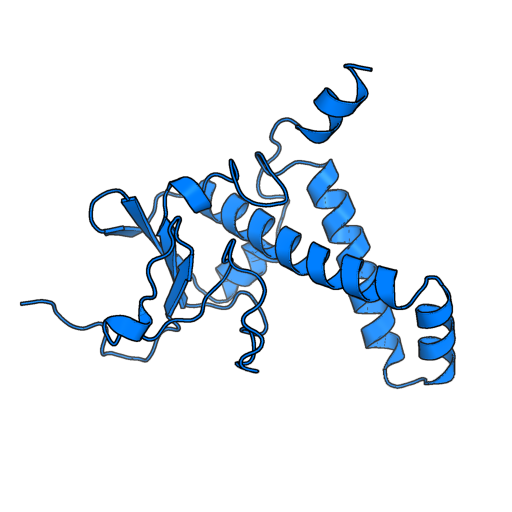8 O O . GLU A 1 109 ? 17.167 -5.523 -8.426 1.00 85.12 109 GLU A O 1
ATOM 843 N N . GLU A 1 110 ? 19.319 -5.266 -7.880 1.00 84.12 110 GLU A N 1
ATOM 844 C CA . GLU A 1 110 ? 19.049 -5.002 -6.469 1.00 84.12 110 GLU A CA 1
ATOM 845 C C . GLU A 1 110 ? 18.215 -3.724 -6.270 1.00 84.12 110 GLU A C 1
ATOM 847 O O . GLU A 1 110 ? 17.313 -3.697 -5.432 1.00 84.12 110 GLU A O 1
ATOM 852 N N . ASP A 1 111 ? 18.456 -2.688 -7.078 1.00 84.62 111 ASP A N 1
ATOM 853 C CA . ASP A 1 111 ? 17.679 -1.447 -7.046 1.00 84.62 111 ASP A CA 1
ATOM 854 C C . ASP A 1 111 ? 16.265 -1.650 -7.587 1.00 84.62 111 ASP A C 1
ATOM 856 O O . ASP A 1 111 ? 15.310 -1.124 -7.012 1.00 84.62 111 ASP A O 1
ATOM 860 N N . TRP A 1 112 ? 16.096 -2.502 -8.601 1.00 83.62 112 TRP A N 1
ATOM 861 C CA . TRP A 1 112 ? 14.773 -2.943 -9.043 1.00 83.62 112 TRP A CA 1
ATOM 862 C C . TRP A 1 112 ? 14.002 -3.649 -7.925 1.00 83.62 112 TRP A C 1
ATOM 864 O O . TRP A 1 112 ? 12.833 -3.339 -7.683 1.00 83.62 112 TRP A O 1
ATOM 874 N N . LEU A 1 113 ? 14.646 -4.580 -7.215 1.00 81.56 113 LEU A N 1
ATOM 875 C CA . LEU A 1 113 ? 14.032 -5.295 -6.094 1.00 81.56 113 LEU A CA 1
ATOM 876 C C . LEU A 1 113 ? 13.670 -4.343 -4.947 1.00 81.56 113 LEU A C 1
ATOM 878 O O . LEU A 1 113 ? 12.561 -4.428 -4.410 1.00 81.56 113 LEU A O 1
ATOM 882 N N . ARG A 1 114 ? 14.564 -3.405 -4.606 1.00 80.88 114 ARG A N 1
ATOM 883 C CA . ARG A 1 114 ? 14.309 -2.354 -3.610 1.00 80.88 114 ARG A CA 1
ATOM 884 C C . ARG A 1 114 ? 13.134 -1.467 -4.011 1.00 80.88 114 ARG A C 1
ATOM 886 O O . ARG A 1 114 ? 12.247 -1.249 -3.189 1.00 80.88 114 ARG A O 1
ATOM 893 N N . SER A 1 115 ? 13.105 -0.999 -5.257 1.00 82.56 115 SER A N 1
ATOM 894 C CA . SER A 1 115 ? 12.045 -0.140 -5.791 1.00 82.56 115 SER A CA 1
ATOM 895 C C . SER A 1 115 ? 10.685 -0.838 -5.747 1.00 82.56 115 SER A C 1
ATOM 897 O O . SER A 1 115 ? 9.729 -0.294 -5.197 1.00 82.56 115 SER A O 1
ATOM 899 N N . ARG A 1 116 ? 10.607 -2.102 -6.191 1.00 83.06 116 ARG A N 1
ATOM 900 C CA . ARG A 1 116 ? 9.374 -2.902 -6.093 1.00 83.06 116 ARG A CA 1
ATOM 901 C C . ARG A 1 116 ? 8.923 -3.102 -4.649 1.00 83.06 116 ARG A C 1
ATOM 903 O O . ARG A 1 116 ? 7.748 -2.929 -4.344 1.00 83.06 116 ARG A O 1
ATOM 910 N N . ALA A 1 117 ? 9.842 -3.433 -3.743 1.00 82.38 117 ALA A N 1
ATOM 911 C CA . ALA A 1 117 ? 9.512 -3.581 -2.327 1.00 82.38 117 ALA A CA 1
ATOM 912 C C . ALA A 1 117 ? 9.044 -2.259 -1.693 1.00 82.38 117 ALA A C 1
ATOM 914 O O . ALA A 1 117 ? 8.217 -2.266 -0.780 1.00 82.38 117 ALA A O 1
ATOM 915 N N . PHE A 1 118 ? 9.572 -1.126 -2.158 1.00 84.56 118 PHE A N 1
ATOM 916 C CA . PHE A 1 118 ? 9.166 0.196 -1.700 1.00 84.56 118 PHE A CA 1
ATOM 917 C C . PHE A 1 118 ? 7.810 0.627 -2.275 1.00 84.56 118 PHE A C 1
ATOM 919 O O . PHE A 1 118 ? 7.009 1.199 -1.540 1.00 84.56 118 PHE A O 1
ATOM 926 N N . LEU A 1 119 ? 7.500 0.276 -3.527 1.00 86.75 119 LEU A N 1
ATOM 927 C CA . LEU A 1 119 ? 6.175 0.477 -4.120 1.00 86.75 119 LEU A CA 1
ATOM 928 C C . LEU A 1 119 ? 5.080 -0.216 -3.303 1.00 86.75 119 LEU A C 1
ATOM 930 O O . LEU A 1 119 ? 4.064 0.408 -3.010 1.00 86.75 119 LEU A O 1
ATOM 934 N N . GLU A 1 120 ? 5.298 -1.457 -2.859 1.00 85.44 120 GLU A N 1
ATOM 935 C CA . GLU A 1 120 ? 4.334 -2.148 -1.989 1.00 85.44 120 GLU A CA 1
ATOM 936 C C . GLU A 1 120 ? 4.087 -1.375 -0.689 1.00 85.44 120 GLU A C 1
ATOM 938 O O . GLU A 1 120 ? 2.945 -1.144 -0.311 1.00 85.44 120 GLU A O 1
ATOM 943 N N . LYS A 1 121 ? 5.146 -0.860 -0.054 1.00 85.50 121 LYS A N 1
ATOM 944 C CA . LYS A 1 121 ? 5.017 -0.017 1.145 1.00 85.50 121 LYS A CA 1
ATOM 945 C C . LYS A 1 121 ? 4.241 1.277 0.877 1.00 85.50 121 LYS A C 1
ATOM 947 O O . LYS A 1 121 ? 3.468 1.718 1.731 1.00 85.50 121 LYS A O 1
ATOM 952 N N . LEU A 1 122 ? 4.449 1.894 -0.288 1.00 89.00 122 LEU A N 1
ATOM 953 C CA . LEU A 1 122 ? 3.712 3.084 -0.717 1.00 89.00 122 LEU A CA 1
ATOM 954 C C . LEU A 1 122 ? 2.231 2.763 -0.958 1.00 89.00 122 LEU A C 1
ATOM 956 O O . LEU A 1 122 ? 1.388 3.516 -0.474 1.00 89.00 122 LEU A O 1
ATOM 960 N N . ARG A 1 123 ? 1.903 1.626 -1.595 1.00 90.69 123 ARG A N 1
ATOM 961 C CA . ARG A 1 123 ? 0.518 1.129 -1.734 1.00 90.69 123 ARG A CA 1
ATOM 962 C C . ARG A 1 123 ? -0.142 0.998 -0.363 1.00 90.69 123 ARG A C 1
ATOM 964 O O . ARG A 1 123 ? -1.209 1.572 -0.146 1.00 90.69 123 ARG A O 1
ATOM 971 N N . SER A 1 124 ? 0.537 0.365 0.596 1.00 87.50 124 SER A N 1
ATOM 972 C CA . SER A 1 124 ? 0.044 0.238 1.969 1.00 87.50 124 SER A CA 1
ATOM 973 C C . SER A 1 124 ? -0.196 1.575 2.647 1.00 87.50 124 SER A C 1
ATOM 975 O O . SER A 1 124 ? -1.193 1.761 3.346 1.00 87.50 124 SER A O 1
ATOM 977 N N . ALA A 1 125 ? 0.751 2.505 2.526 1.00 89.00 125 ALA A N 1
ATOM 978 C CA . ALA A 1 125 ? 0.654 3.816 3.156 1.00 89.00 125 ALA A CA 1
ATOM 979 C C . ALA A 1 125 ? -0.477 4.655 2.554 1.00 89.00 125 ALA A C 1
ATOM 981 O O . ALA A 1 125 ? -1.254 5.244 3.309 1.00 89.00 125 ALA A O 1
ATOM 982 N N . ARG A 1 126 ? -0.615 4.643 1.224 1.00 93.00 126 ARG A N 1
ATOM 983 C CA . ARG A 1 126 ? -1.687 5.333 0.504 1.00 93.00 126 ARG A CA 1
ATOM 984 C C . ARG A 1 126 ? -3.058 4.766 0.854 1.00 93.00 126 ARG A C 1
ATOM 986 O O . ARG A 1 126 ? -3.970 5.524 1.170 1.00 93.00 126 ARG A O 1
ATOM 993 N N . PHE A 1 127 ? -3.183 3.440 0.889 1.00 92.56 127 PHE A N 1
ATOM 994 C CA . PHE A 1 127 ? -4.426 2.768 1.260 1.00 92.56 127 PHE A CA 1
ATOM 995 C C . PHE A 1 127 ? -4.858 3.119 2.690 1.00 92.56 127 PHE A C 1
ATOM 997 O O . PHE A 1 127 ? -6.002 3.496 2.932 1.00 92.56 127 PHE A O 1
ATOM 1004 N N . ARG A 1 128 ? -3.928 3.094 3.651 1.00 91.31 128 ARG A N 1
ATOM 1005 C CA . ARG A 1 128 ? -4.212 3.523 5.031 1.00 91.31 128 ARG A CA 1
ATOM 1006 C C . ARG A 1 128 ? -4.568 5.007 5.122 1.00 91.31 128 ARG A C 1
ATOM 1008 O O . ARG A 1 128 ? -5.420 5.360 5.928 1.00 91.31 128 ARG A O 1
ATOM 1015 N N . ALA A 1 129 ? -3.951 5.865 4.307 1.00 93.00 129 ALA A N 1
ATOM 1016 C CA . ALA A 1 129 ? -4.314 7.281 4.221 1.00 93.00 129 ALA A CA 1
ATOM 1017 C C . ALA A 1 129 ? -5.744 7.487 3.723 1.00 93.00 129 ALA A C 1
ATOM 1019 O O . ALA A 1 129 ? -6.472 8.297 4.286 1.00 93.00 129 ALA A O 1
ATOM 1020 N N . TYR A 1 130 ? -6.172 6.706 2.733 1.00 94.81 130 TYR A N 1
ATOM 1021 C CA . TYR A 1 130 ? -7.565 6.688 2.301 1.00 94.81 130 TYR A CA 1
ATOM 1022 C C . TYR A 1 130 ? -8.509 6.273 3.440 1.00 94.81 130 TYR A C 1
ATOM 1024 O O . TYR A 1 130 ? -9.492 6.960 3.705 1.00 94.81 130 TYR A O 1
ATOM 1032 N N . LEU A 1 131 ? -8.186 5.204 4.178 1.00 93.88 131 LEU A N 1
ATOM 1033 C CA . LEU A 1 131 ? -9.024 4.748 5.296 1.00 93.88 131 LEU A CA 1
ATOM 1034 C C . LEU A 1 131 ? -9.130 5.768 6.438 1.00 93.88 131 LEU A C 1
ATOM 1036 O O . LEU A 1 131 ? -10.172 5.836 7.080 1.00 93.88 131 LEU A O 1
ATOM 1040 N N . ARG A 1 132 ? -8.098 6.593 6.672 1.00 92.62 132 ARG A N 1
ATOM 1041 C CA . ARG A 1 132 ? -8.130 7.663 7.688 1.00 92.62 132 ARG A CA 1
ATOM 1042 C C . ARG A 1 132 ? -9.137 8.777 7.390 1.00 92.62 132 ARG A C 1
ATOM 1044 O O . ARG A 1 132 ? -9.449 9.545 8.293 1.00 92.62 132 ARG A O 1
ATOM 1051 N N . GLN A 1 133 ? -9.653 8.872 6.165 1.00 92.81 133 GLN A N 1
ATOM 1052 C CA . GLN A 1 133 ? -10.672 9.864 5.805 1.00 92.81 133 GLN A CA 1
ATOM 1053 C C . GLN A 1 133 ? -12.092 9.470 6.231 1.00 92.81 133 GLN A C 1
ATOM 1055 O O . GLN A 1 133 ? -13.028 10.240 6.021 1.00 92.81 133 GLN A O 1
ATOM 1060 N N . ARG A 1 134 ? -12.277 8.275 6.799 1.00 93.06 134 ARG A N 1
ATOM 1061 C CA . ARG A 1 134 ? -13.572 7.787 7.282 1.00 93.06 134 ARG A CA 1
ATOM 1062 C C . ARG A 1 134 ? -13.439 7.128 8.646 1.00 93.06 134 ARG A C 1
ATOM 1064 O O . ARG A 1 134 ? -12.372 6.644 9.024 1.00 93.06 134 ARG A O 1
ATOM 1071 N N . GLU A 1 135 ? -14.555 7.068 9.359 1.00 93.94 135 GLU A N 1
ATOM 1072 C CA . GLU A 1 135 ? -14.660 6.254 10.565 1.00 93.94 135 GLU A CA 1
ATOM 1073 C C . GLU A 1 135 ? -14.577 4.754 10.217 1.00 93.94 135 GLU A C 1
ATOM 1075 O O . GLU A 1 135 ? -14.956 4.348 9.106 1.00 93.94 135 GLU A O 1
ATOM 1080 N N . PRO A 1 136 ? -14.032 3.926 11.127 1.00 95.62 136 PRO A N 1
ATOM 1081 C CA . PRO A 1 136 ? -14.108 2.477 11.001 1.00 95.62 136 PRO A CA 1
ATOM 1082 C C . PRO A 1 136 ? -15.563 2.008 11.095 1.00 95.62 136 PRO A C 1
ATOM 1084 O O . PRO A 1 136 ? -16.393 2.636 11.745 1.00 95.62 136 PRO A O 1
ATOM 1087 N N . ASP A 1 137 ? -15.867 0.875 10.468 1.00 96.06 137 ASP A N 1
ATOM 1088 C CA . ASP A 1 137 ? -17.212 0.293 10.511 1.00 96.06 137 ASP A CA 1
ATOM 1089 C C . ASP A 1 137 ? -17.470 -0.508 11.793 1.00 96.06 137 ASP A C 1
ATOM 1091 O O . ASP A 1 137 ? -18.613 -0.863 12.073 1.00 96.06 137 ASP A O 1
ATOM 1095 N N . ASP A 1 138 ? -16.404 -0.887 12.502 1.00 94.75 138 ASP A N 1
ATOM 1096 C CA . ASP A 1 138 ? -16.443 -1.609 13.774 1.00 94.75 138 ASP A CA 1
ATOM 1097 C C . ASP A 1 138 ? -15.076 -1.522 14.479 1.00 94.75 138 ASP A C 1
ATOM 1099 O O . ASP A 1 138 ? -14.070 -1.119 13.882 1.00 94.75 138 ASP A O 1
ATOM 1103 N N . GLU A 1 139 ? -15.009 -1.968 15.728 1.00 93.50 139 GLU A N 1
ATOM 1104 C CA . GLU A 1 139 ? -13.768 -2.053 16.490 1.00 93.50 139 GLU A CA 1
ATOM 1105 C C . GLU A 1 139 ? -13.708 -3.297 17.384 1.00 93.50 139 GLU A C 1
ATOM 1107 O O . GLU A 1 139 ? -14.667 -3.685 18.046 1.00 93.50 139 GLU A O 1
ATOM 1112 N N . VAL A 1 140 ? -12.533 -3.927 17.448 1.00 88.94 140 VAL A N 1
ATOM 1113 C CA . VAL A 1 140 ? -12.260 -5.026 18.381 1.00 88.94 140 VAL A CA 1
ATOM 1114 C C . VAL A 1 140 ? -11.370 -4.504 19.498 1.00 88.94 140 VAL A C 1
ATOM 1116 O O . VAL A 1 140 ? -10.229 -4.090 19.263 1.00 88.94 140 VAL A O 1
ATOM 1119 N N . ASN A 1 141 ? -11.887 -4.549 20.729 1.00 84.06 141 ASN A N 1
ATOM 1120 C CA . ASN A 1 141 ? -11.189 -4.119 21.944 1.00 84.06 141 ASN A CA 1
ATOM 1121 C C . ASN A 1 141 ? -10.531 -2.730 21.808 1.00 84.06 141 ASN A C 1
ATOM 1123 O O . ASN A 1 141 ? -9.410 -2.545 22.288 1.00 84.06 141 ASN A O 1
ATOM 1127 N N . TYR A 1 142 ? -11.174 -1.796 21.093 1.00 78.38 142 TYR A N 1
ATOM 1128 C CA . TYR A 1 142 ? -10.722 -0.409 20.875 1.00 78.38 142 TYR A CA 1
ATOM 1129 C C . TYR A 1 142 ? -9.303 -0.252 20.294 1.00 78.38 142 TYR A C 1
ATOM 1131 O O . TYR A 1 142 ? -8.706 0.822 20.344 1.00 78.38 142 TYR A O 1
ATOM 1139 N N . SER A 1 143 ? -8.712 -1.333 19.783 1.00 84.81 143 SER A N 1
ATOM 1140 C CA . SER A 1 143 ? -7.304 -1.372 19.365 1.00 84.81 143 SER A CA 1
ATOM 1141 C C . SER A 1 143 ? -7.119 -1.917 17.958 1.00 84.81 143 SER A C 1
ATOM 1143 O O . SER A 1 143 ? -6.092 -1.630 17.339 1.00 84.81 143 SER A O 1
ATOM 1145 N N . ILE A 1 144 ? -8.115 -2.639 17.435 1.00 90.31 144 ILE A N 1
ATOM 1146 C CA . ILE A 1 144 ? -8.200 -3.081 16.046 1.00 90.31 144 ILE A CA 1
ATOM 1147 C C . ILE A 1 144 ? -9.434 -2.447 15.412 1.00 90.31 144 ILE A C 1
ATOM 1149 O O . ILE A 1 144 ? -10.553 -2.683 15.853 1.00 90.31 144 ILE A O 1
ATOM 1153 N N . LEU A 1 145 ? -9.209 -1.664 14.368 1.00 93.94 145 LEU A N 1
ATOM 1154 C CA . LEU A 1 145 ? -10.221 -0.951 13.605 1.00 93.94 145 LEU A CA 1
ATOM 1155 C C . LEU A 1 145 ? -10.633 -1.816 12.414 1.00 93.94 145 LEU A C 1
ATOM 1157 O O . LEU A 1 145 ? -9.767 -2.353 11.716 1.00 93.94 145 LEU A O 1
ATOM 1161 N N . VAL A 1 146 ? -11.935 -1.970 12.198 1.00 94.56 146 VAL A N 1
ATOM 1162 C CA . VAL A 1 146 ? -12.491 -2.826 11.147 1.00 94.56 146 VAL A CA 1
ATOM 1163 C C . VAL A 1 146 ? -13.034 -1.963 10.016 1.00 94.56 146 VAL A C 1
ATOM 1165 O O . VAL A 1 146 ? -13.866 -1.089 10.241 1.00 94.56 146 VAL A O 1
ATOM 1168 N N . TYR A 1 147 ? -12.600 -2.236 8.787 1.00 95.00 147 TYR A N 1
ATOM 1169 C CA . TYR A 1 147 ? -13.093 -1.575 7.580 1.00 95.00 147 TYR A CA 1
ATOM 1170 C C . TYR A 1 147 ? -13.608 -2.606 6.580 1.00 95.00 147 TYR A C 1
ATOM 1172 O O . TYR A 1 147 ? -12.878 -3.502 6.163 1.00 95.00 147 TYR A O 1
ATOM 1180 N N . ARG A 1 148 ? -14.855 -2.462 6.151 1.00 94.88 148 ARG A N 1
ATOM 1181 C CA . ARG A 1 148 ? -15.439 -3.149 5.002 1.00 94.88 148 ARG A CA 1
ATOM 1182 C C . ARG A 1 148 ? -15.174 -2.276 3.780 1.00 94.88 148 ARG A C 1
ATOM 1184 O O . ARG A 1 148 ? -15.620 -1.128 3.702 1.00 94.88 148 ARG A O 1
ATOM 1191 N N . VAL A 1 149 ? -14.387 -2.816 2.859 1.00 93.62 149 VAL A N 1
ATOM 1192 C CA . VAL A 1 149 ? -13.890 -2.119 1.671 1.00 93.62 149 VAL A CA 1
ATOM 1193 C C . VAL A 1 149 ? -14.399 -2.861 0.444 1.00 93.62 149 VAL A C 1
ATOM 1195 O O . VAL A 1 149 ? -14.224 -4.071 0.343 1.00 93.62 149 VAL A O 1
ATOM 1198 N N . SER A 1 150 ? -15.042 -2.161 -0.486 1.00 91.88 150 SER A N 1
ATOM 1199 C CA . SER A 1 150 ? -15.403 -2.725 -1.793 1.00 91.88 150 SER A CA 1
ATOM 1200 C C . SER A 1 150 ? -14.237 -2.644 -2.782 1.00 91.88 150 SER A C 1
ATOM 1202 O O . SER A 1 150 ? -13.316 -1.849 -2.596 1.00 91.88 150 SER A O 1
ATOM 1204 N N . ASP A 1 151 ? -14.300 -3.394 -3.884 1.00 88.62 151 ASP A N 1
ATOM 1205 C CA . ASP A 1 151 ? -13.299 -3.296 -4.962 1.00 88.62 151 ASP A CA 1
ATOM 1206 C C . ASP A 1 151 ? -13.196 -1.871 -5.536 1.00 88.62 151 ASP A C 1
ATOM 1208 O O . ASP A 1 151 ? -12.116 -1.402 -5.894 1.00 88.62 151 ASP A O 1
ATOM 1212 N N . GLU A 1 152 ? -14.320 -1.149 -5.592 1.00 91.56 152 GLU A N 1
ATOM 1213 C CA . GLU A 1 152 ? -14.352 0.262 -5.987 1.00 91.56 152 GLU A CA 1
ATOM 1214 C C . GLU A 1 152 ? -13.559 1.128 -5.014 1.00 91.56 152 GLU A C 1
ATOM 1216 O O . GLU A 1 152 ? -12.706 1.905 -5.435 1.00 91.56 152 GLU A O 1
ATOM 1221 N N . GLN A 1 153 ? -13.802 0.972 -3.713 1.00 93.44 153 GLN A N 1
ATOM 1222 C CA . GLN A 1 153 ? -13.093 1.733 -2.689 1.00 93.44 153 GLN A CA 1
ATOM 1223 C C . GLN A 1 153 ? -11.602 1.396 -2.678 1.00 93.44 153 GLN A C 1
ATOM 1225 O O . GLN A 1 153 ? -10.779 2.299 -2.560 1.00 93.44 153 GLN A O 1
ATOM 1230 N N . ALA A 1 154 ? -11.238 0.126 -2.867 1.00 91.50 154 ALA A N 1
ATOM 1231 C CA . ALA A 1 154 ? -9.844 -0.285 -2.962 1.00 91.50 154 ALA A CA 1
ATOM 1232 C C . ALA A 1 154 ? -9.147 0.342 -4.181 1.00 91.50 154 ALA A C 1
ATOM 1234 O O . ALA A 1 154 ? -8.056 0.906 -4.064 1.00 91.50 154 ALA A O 1
ATOM 1235 N N . ARG A 1 155 ? -9.815 0.360 -5.340 1.00 90.81 155 ARG A N 1
ATOM 1236 C CA . ARG A 1 155 ? -9.311 1.050 -6.531 1.00 90.81 155 ARG A CA 1
ATOM 1237 C C . ARG A 1 155 ? -9.206 2.560 -6.322 1.00 90.81 155 ARG A C 1
ATOM 1239 O O . ARG A 1 155 ? -8.196 3.143 -6.706 1.00 90.81 155 ARG A O 1
ATOM 1246 N N . GLN A 1 156 ? -10.186 3.205 -5.691 1.00 92.44 156 GLN A N 1
ATOM 1247 C CA . GLN A 1 156 ? -10.108 4.631 -5.343 1.00 92.44 156 GLN A CA 1
ATOM 1248 C C . GLN A 1 156 ? -8.938 4.919 -4.393 1.00 92.44 156 GLN A C 1
ATOM 1250 O O . GLN A 1 156 ? -8.189 5.876 -4.595 1.00 92.44 156 GLN A O 1
ATOM 1255 N N . ALA A 1 157 ? -8.718 4.048 -3.410 1.00 92.88 157 ALA A N 1
ATOM 1256 C CA . ALA A 1 157 ? -7.626 4.152 -2.453 1.00 92.88 157 ALA A CA 1
ATOM 1257 C C . ALA A 1 157 ? -6.234 4.025 -3.088 1.00 92.88 157 ALA A C 1
ATOM 1259 O O . ALA A 1 157 ? -5.261 4.497 -2.498 1.00 92.88 157 ALA A O 1
ATOM 1260 N N . LEU A 1 158 ? -6.115 3.437 -4.284 1.00 92.56 158 LEU A N 1
ATOM 1261 C CA . LEU A 1 158 ? -4.838 3.255 -4.985 1.00 92.56 158 LEU A CA 1
ATOM 1262 C C . LEU A 1 158 ? -4.658 4.123 -6.238 1.00 92.56 158 LEU A C 1
ATOM 1264 O O . LEU A 1 158 ? -3.520 4.461 -6.560 1.00 92.56 158 LEU A O 1
ATOM 1268 N N . ALA A 1 159 ? -5.740 4.467 -6.935 1.00 91.38 159 ALA A N 1
ATOM 1269 C CA . ALA A 1 159 ? -5.720 5.161 -8.227 1.00 91.38 159 ALA A CA 1
ATOM 1270 C C . ALA A 1 159 ? -6.600 6.424 -8.270 1.00 91.38 159 ALA A C 1
ATOM 1272 O O . ALA A 1 159 ? -6.590 7.149 -9.262 1.00 91.38 159 ALA A O 1
ATOM 1273 N N . GLY A 1 160 ? -7.380 6.687 -7.219 1.00 90.69 160 GLY A N 1
ATOM 1274 C CA . GLY A 1 160 ? -8.176 7.907 -7.096 1.00 90.69 160 GLY A CA 1
ATOM 1275 C C . GLY A 1 160 ? -7.326 9.141 -6.767 1.00 90.69 160 GLY A C 1
ATOM 1276 O O . GLY A 1 160 ? -6.097 9.068 -6.775 1.00 90.69 160 GLY A O 1
ATOM 1277 N N . PRO A 1 161 ? -7.955 10.279 -6.432 1.00 92.94 161 PRO A N 1
ATOM 1278 C CA . PRO A 1 161 ? -7.251 11.482 -5.991 1.00 92.94 161 PRO A CA 1
ATOM 1279 C C . PRO A 1 161 ? -6.322 11.227 -4.795 1.00 92.94 161 PRO A C 1
ATOM 1281 O O . PRO A 1 161 ? -6.489 10.252 -4.058 1.00 92.94 161 PRO A O 1
ATOM 1284 N N . MET A 1 162 ? -5.346 12.117 -4.596 1.00 92.69 162 MET A N 1
ATOM 1285 C CA . MET A 1 162 ? -4.444 12.055 -3.443 1.00 92.69 162 MET A CA 1
ATOM 1286 C C . MET A 1 162 ? -5.263 12.077 -2.138 1.00 92.69 162 MET A C 1
ATOM 1288 O O . MET A 1 162 ? -6.054 13.003 -1.949 1.00 92.69 162 MET A O 1
ATOM 1292 N N . PRO A 1 163 ? -5.103 11.083 -1.244 1.00 90.19 163 PRO A N 1
ATOM 1293 C CA . PRO A 1 163 ? -5.999 10.919 -0.102 1.00 90.19 163 PRO A CA 1
ATOM 1294 C C . PRO A 1 163 ? -5.744 11.911 1.044 1.00 90.19 163 PRO A C 1
ATOM 1296 O O . PRO A 1 163 ? -6.620 12.167 1.860 1.00 90.19 163 PRO A O 1
ATOM 1299 N N . GLU A 1 164 ? -4.538 12.445 1.166 1.00 88.69 164 GLU A N 1
ATOM 1300 C CA . GLU A 1 164 ? -4.155 13.296 2.292 1.00 88.69 164 GLU A CA 1
ATOM 1301 C C . GLU A 1 164 ? -2.975 14.175 1.866 1.00 88.69 164 GLU A C 1
ATOM 1303 O O . GLU A 1 164 ? -2.140 13.738 1.073 1.00 88.69 164 GLU A O 1
ATOM 1308 N N . ASP A 1 165 ? -2.913 15.402 2.386 1.00 88.50 165 ASP A N 1
ATOM 1309 C CA . ASP A 1 165 ? -1.811 16.348 2.167 1.00 88.50 165 ASP A CA 1
ATOM 1310 C C . ASP A 1 165 ? -1.191 16.757 3.510 1.00 88.50 165 ASP A C 1
ATOM 1312 O O . ASP A 1 165 ? -1.316 17.890 3.974 1.00 88.50 165 ASP A O 1
ATOM 1316 N N . GLY A 1 166 ? -0.608 15.778 4.199 1.00 83.62 166 GLY A N 1
ATOM 1317 C CA . GLY A 1 166 ? 0.024 15.974 5.497 1.00 83.62 166 GLY A CA 1
ATOM 1318 C C . GLY A 1 166 ? 1.442 16.552 5.405 1.00 83.62 166 GLY A C 1
ATOM 1319 O O . GLY A 1 166 ? 2.049 16.602 4.333 1.00 83.62 166 GLY A O 1
ATOM 1320 N N . PRO A 1 167 ? 2.026 16.974 6.541 1.00 78.19 167 PRO A N 1
ATOM 1321 C CA . PRO A 1 167 ? 3.406 17.445 6.585 1.00 78.19 167 PRO A CA 1
ATOM 1322 C C . PRO A 1 167 ? 4.396 16.337 6.197 1.00 78.19 167 PRO A C 1
ATOM 1324 O O . PRO A 1 167 ? 4.284 15.195 6.650 1.00 78.19 167 PRO A O 1
ATOM 1327 N N . SER A 1 168 ? 5.412 16.686 5.403 1.00 72.56 168 SER A N 1
ATOM 1328 C CA . SER A 1 168 ? 6.519 15.770 5.122 1.00 72.56 168 SER A CA 1
ATOM 1329 C C . SER A 1 168 ? 7.464 15.674 6.320 1.00 72.56 168 SER A C 1
ATOM 1331 O O . SER A 1 168 ? 7.981 16.682 6.803 1.00 72.56 168 SER A O 1
ATOM 1333 N N . LEU A 1 169 ? 7.725 14.444 6.771 1.00 68.00 169 LEU A N 1
ATOM 1334 C CA . LEU A 1 169 ? 8.783 14.151 7.744 1.00 68.00 169 LEU A CA 1
ATOM 1335 C C . LEU A 1 169 ? 10.143 13.889 7.079 1.00 68.00 169 LEU A C 1
ATOM 1337 O O . LEU A 1 169 ? 11.155 13.896 7.771 1.00 68.00 169 LEU A O 1
ATOM 1341 N N . LEU A 1 170 ? 10.186 13.707 5.752 1.00 59.44 170 LEU A N 1
ATOM 1342 C CA . LEU A 1 170 ? 11.444 13.620 5.001 1.00 59.44 170 LEU A CA 1
ATOM 1343 C C . LEU A 1 170 ? 12.170 14.973 4.976 1.00 59.44 170 LEU A C 1
ATOM 1345 O O . LEU A 1 170 ? 13.392 15.007 5.060 1.00 59.44 170 LEU A O 1
ATOM 1349 N N . GLN A 1 171 ? 11.419 16.079 4.924 1.00 45.44 171 GLN A N 1
ATOM 1350 C CA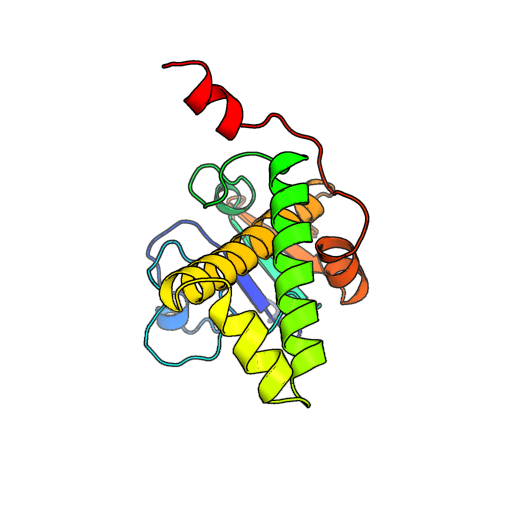 . GLN A 1 171 ? 11.978 17.434 4.884 1.00 45.44 171 GLN A CA 1
ATOM 1351 C C . GLN A 1 171 ? 12.724 17.798 6.181 1.00 45.44 171 GLN A C 1
ATOM 1353 O O . GLN A 1 171 ? 13.834 18.316 6.130 1.00 45.44 171 GLN A O 1
ATOM 1358 N N . LYS A 1 172 ? 12.171 17.442 7.352 1.00 40.38 172 LYS A N 1
ATOM 1359 C CA . LYS A 1 172 ? 12.802 17.735 8.653 1.00 40.38 172 LYS A CA 1
ATOM 1360 C C . LYS A 1 172 ? 14.170 17.076 8.837 1.00 40.38 172 LYS A C 1
ATOM 1362 O O . LYS A 1 172 ? 15.031 17.661 9.473 1.00 40.38 172 LYS A O 1
ATOM 1367 N N . ALA A 1 173 ? 14.389 15.894 8.261 1.00 43.22 173 ALA A N 1
ATOM 1368 C CA . ALA A 1 173 ? 15.675 15.204 8.360 1.00 43.22 173 ALA A CA 1
ATOM 1369 C C . ALA A 1 173 ? 16.779 15.834 7.484 1.00 43.22 173 ALA A C 1
ATOM 1371 O O . ALA A 1 173 ? 17.954 15.567 7.715 1.00 43.22 173 ALA A O 1
ATOM 1372 N N . MET A 1 174 ? 16.416 16.641 6.478 1.00 38.75 174 MET A N 1
ATOM 1373 C CA . MET A 1 174 ? 17.369 17.337 5.603 1.00 38.75 174 MET A CA 1
ATOM 1374 C C . MET A 1 174 ? 17.681 18.761 6.072 1.00 38.75 174 MET A C 1
ATOM 1376 O O . MET A 1 174 ? 18.775 19.242 5.804 1.00 38.75 174 MET A O 1
ATOM 1380 N N . ASP A 1 175 ? 16.751 19.407 6.780 1.00 38.28 175 ASP A N 1
ATOM 1381 C CA . ASP A 1 175 ? 16.919 20.775 7.290 1.00 38.28 175 ASP A CA 1
ATOM 1382 C C . ASP A 1 175 ? 17.645 20.828 8.659 1.00 38.28 175 ASP A C 1
ATOM 1384 O O . ASP A 1 175 ? 17.993 21.907 9.134 1.00 38.28 175 ASP A O 1
ATOM 1388 N N . GLU A 1 176 ? 17.878 19.678 9.305 1.00 40.44 176 GLU A N 1
ATOM 1389 C CA . GLU A 1 176 ? 18.575 19.548 10.601 1.00 40.44 176 GLU A CA 1
ATOM 1390 C C . GLU A 1 176 ? 20.067 19.146 10.471 1.00 40.44 176 GLU A C 1
ATOM 1392 O O . GLU A 1 176 ? 20.668 18.696 11.449 1.00 40.44 176 GLU A O 1
ATOM 1397 N N . ASN A 1 177 ? 20.681 19.322 9.293 1.00 35.56 177 ASN A N 1
ATOM 1398 C CA . ASN A 1 177 ? 22.102 19.031 9.021 1.00 35.56 177 ASN A CA 1
ATOM 1399 C C . ASN A 1 177 ? 22.814 20.229 8.375 1.00 35.56 177 ASN A C 1
ATOM 1401 O O . ASN A 1 177 ? 24.052 20.326 8.530 1.00 35.56 177 ASN A O 1
#

Sequence (177 aa):
MAQGLDADRARVHLSYFGRGRPERYGIHVDRLDTQQPADTSGVPRPRGYDGGVYFISATNLQPVVLTPAGPWNRQYEALYQQALAMEHDLAAAAGDPAARARLLAMMPEEDWLRSRAFLEKLRSARFRAYLRQREPDDEVNYSILVYRVSDEQARQALAGPMPEDGPSLLQKAMDEN